Protein AF-A0A3C0N8J0-F1 (afdb_monomer_lite)

Secondary structure (DSSP, 8-state):
-------------------HHHHHHHHHHHHHHHHHHHHHHHHHHHHHHHHHHHHHHHHHHHHHHHHHHTTSSPPPP-BTT--GGG-PPPPSS--B--STTSEEEEEE-SSEEEEEE-SSSSS---TT-TT-EEEEEE-B------

Foldseek 3Di:
DDDDDDPPPPPPPPPPPQDPVNVVVVVVVVVVVCVVCVVVVVVVVVVVVVVVLVVLQVVQVVVVVVCCVVVVAPAQDAPEPDDPVPDDDFDPDDWAQAWAQAWTPPDDDNFWTKGWHDQPPPGDADPVDSSIYIDITGHHDDPPDD

pLDDT: mean 82.53, std 14.9, range [38.31, 97.12]

Structure (mmCIF, N/CA/C/O backbone):
data_AF-A0A3C0N8J0-F1
#
_entry.id   AF-A0A3C0N8J0-F1
#
loop_
_atom_site.group_PDB
_atom_site.id
_atom_site.type_symbol
_atom_site.label_atom_id
_atom_site.label_alt_id
_atom_site.label_comp_id
_atom_site.label_asym_id
_atom_site.label_entity_id
_atom_site.label_seq_id
_atom_site.pdbx_PDB_ins_code
_atom_site.Cartn_x
_atom_site.Cartn_y
_atom_site.Cartn_z
_atom_site.occupancy
_atom_site.B_iso_or_equiv
_atom_site.auth_seq_id
_atom_site.auth_comp_id
_atom_site.auth_asym_id
_atom_site.auth_atom_id
_atom_site.pdbx_PDB_model_num
ATOM 1 N N . MET A 1 1 ? -76.977 12.366 66.592 1.00 38.31 1 MET A N 1
ATOM 2 C CA . MET A 1 1 ? -77.524 11.348 65.671 1.00 38.31 1 MET A CA 1
ATOM 3 C C . MET A 1 1 ? -76.705 11.434 64.388 1.00 38.31 1 MET A C 1
ATOM 5 O O . MET A 1 1 ? -76.826 12.427 63.693 1.00 38.31 1 MET A O 1
ATOM 9 N N . SER A 1 2 ? -75.599 10.688 64.298 1.00 40.47 2 SER A N 1
ATOM 10 C CA . SER A 1 2 ? -75.507 9.320 63.725 1.00 40.47 2 SER A CA 1
ATOM 11 C C . SER A 1 2 ? -75.437 9.386 62.188 1.00 40.47 2 SER A C 1
ATOM 13 O O . SER A 1 2 ? -76.426 9.733 61.564 1.00 40.47 2 SER A O 1
ATOM 15 N N . GLN A 1 3 ? -74.227 9.352 61.607 1.00 48.22 3 GLN A N 1
ATOM 16 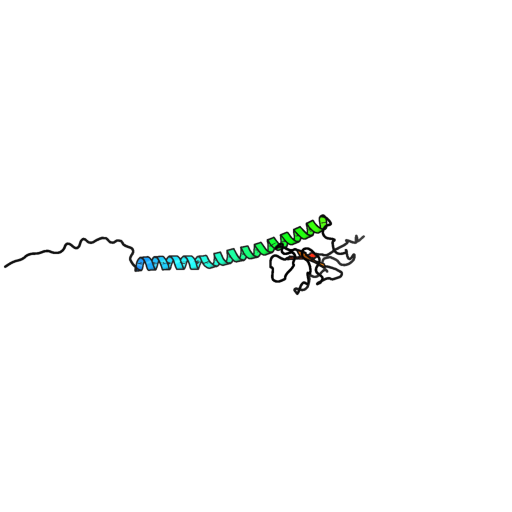C CA . GLN A 1 3 ? -73.521 8.178 61.037 1.00 48.22 3 GLN A CA 1
ATOM 17 C C . GLN A 1 3 ? -73.985 7.789 59.619 1.00 48.22 3 GLN A C 1
ATOM 19 O O . GLN A 1 3 ? -75.118 7.364 59.446 1.00 48.22 3 GLN A O 1
ATOM 24 N N . HIS A 1 4 ? -73.072 7.886 58.642 1.00 41.59 4 HIS A N 1
ATOM 25 C CA . HIS A 1 4 ? -72.616 6.798 57.751 1.00 41.59 4 HIS A CA 1
ATOM 26 C C . HIS A 1 4 ? -71.594 7.388 56.759 1.00 41.59 4 HIS A C 1
ATOM 28 O O . HIS A 1 4 ? -71.888 8.330 56.038 1.00 41.59 4 HIS A O 1
ATOM 34 N N . SER A 1 5 ? -70.307 7.051 56.875 1.00 53.72 5 SER A N 1
ATOM 35 C CA . SER A 1 5 ? -69.684 5.830 56.342 1.00 53.72 5 SER A CA 1
ATOM 36 C C . SER A 1 5 ? -69.829 5.735 54.827 1.00 53.72 5 SER A C 1
ATOM 38 O O . SER A 1 5 ? -70.889 5.354 54.349 1.00 53.72 5 SER A O 1
ATOM 40 N N . GLN A 1 6 ? -68.754 6.070 54.110 1.00 49.44 6 GLN A N 1
ATOM 41 C CA . GLN A 1 6 ? -68.136 5.194 53.112 1.00 49.44 6 GLN A CA 1
ATOM 42 C C . GLN A 1 6 ? -66.664 5.598 52.999 1.00 49.44 6 GLN A C 1
ATOM 44 O O . GLN A 1 6 ? -66.295 6.534 52.293 1.00 49.44 6 GLN A O 1
ATOM 49 N N . GLN A 1 7 ? -65.819 4.899 53.760 1.00 51.75 7 GLN A N 1
ATOM 50 C CA . GLN A 1 7 ? -64.408 4.771 53.426 1.00 51.75 7 GLN A CA 1
ATOM 51 C C . GLN A 1 7 ? -64.363 4.159 52.026 1.00 51.75 7 GLN A C 1
ATOM 53 O O . GLN A 1 7 ? -64.664 2.978 51.861 1.00 51.75 7 GLN A O 1
ATOM 58 N N . GLN A 1 8 ? -64.041 4.969 51.014 1.00 52.53 8 GLN A N 1
ATOM 59 C CA . GLN A 1 8 ? -63.619 4.433 49.730 1.00 52.53 8 GLN A CA 1
ATOM 60 C C . GLN A 1 8 ? -62.411 3.555 50.020 1.00 52.53 8 GLN A C 1
ATOM 62 O O . GLN A 1 8 ? -61.334 4.030 50.377 1.00 52.53 8 GLN A O 1
ATOM 67 N N . LEU A 1 9 ? -62.658 2.254 49.933 1.00 54.22 9 LEU A N 1
ATOM 68 C CA . LEU A 1 9 ? -61.665 1.214 49.854 1.00 54.22 9 LEU A CA 1
ATOM 69 C C . LEU A 1 9 ? -60.826 1.532 48.614 1.00 54.22 9 LEU A C 1
ATOM 71 O O . LEU A 1 9 ? -61.137 1.089 47.511 1.00 54.22 9 LEU A O 1
ATOM 75 N N . SER A 1 10 ? -59.806 2.373 48.784 1.00 53.38 10 SER A N 1
ATOM 76 C CA . SER A 1 10 ? -58.736 2.529 47.817 1.00 53.38 10 SER A CA 1
ATOM 77 C C . SER A 1 10 ? -58.085 1.164 47.731 1.00 53.38 10 SER A C 1
ATOM 79 O O . SER A 1 10 ? -57.243 0.806 48.554 1.00 53.38 10 SER A O 1
ATOM 81 N N . THR A 1 11 ? -58.544 0.365 46.773 1.00 50.62 11 THR A N 1
ATOM 82 C CA . THR A 1 11 ? -57.808 -0.772 46.251 1.00 50.62 11 THR A CA 1
ATOM 83 C C . THR A 1 11 ? -56.382 -0.287 46.065 1.00 50.62 11 THR A C 1
ATOM 85 O O . THR A 1 11 ? -56.131 0.547 45.194 1.00 50.62 11 THR A O 1
ATOM 88 N N . GLN A 1 12 ? -55.470 -0.739 46.932 1.00 54.38 12 GLN A N 1
ATOM 89 C CA . GLN A 1 12 ? -54.044 -0.647 46.677 1.00 54.38 12 GLN A CA 1
ATOM 90 C C . GLN A 1 12 ? -53.830 -1.436 45.396 1.00 54.38 12 GLN A C 1
ATOM 92 O O . GLN A 1 12 ? -53.659 -2.653 45.408 1.00 54.38 12 GLN A O 1
ATOM 97 N N . SER A 1 13 ? -53.913 -0.748 44.263 1.00 54.28 13 SER A N 1
ATOM 98 C CA . SER A 1 13 ? -53.301 -1.233 43.054 1.00 54.28 13 SER A CA 1
ATOM 99 C C . SER A 1 13 ? -51.829 -1.348 43.410 1.00 54.28 13 SER A C 1
ATOM 101 O O . SER A 1 13 ? -51.138 -0.336 43.536 1.00 54.28 13 SER A O 1
ATOM 103 N N . SER A 1 14 ? -51.353 -2.575 43.609 1.00 52.34 14 SER A N 1
ATOM 104 C CA . SER A 1 14 ? -49.946 -2.916 43.458 1.00 52.34 14 SER A CA 1
ATOM 105 C C . SER A 1 14 ? -49.561 -2.633 42.006 1.00 52.34 14 SER A C 1
ATOM 107 O O . SER A 1 14 ? -49.332 -3.536 41.210 1.00 52.34 14 SER A O 1
ATOM 109 N N . GLN A 1 15 ? -49.518 -1.353 41.635 1.00 55.34 15 GLN A N 1
ATOM 110 C CA . GLN A 1 15 ? -48.763 -0.874 40.498 1.00 55.34 15 GLN A CA 1
ATOM 111 C C . GLN A 1 15 ? -47.299 -1.011 40.910 1.00 55.34 15 GLN A C 1
ATOM 113 O O . GLN A 1 15 ? -46.628 -0.055 41.280 1.00 55.34 15 GLN A O 1
ATOM 118 N N . SER A 1 16 ? -46.810 -2.248 40.843 1.00 60.38 16 SER A N 1
ATOM 119 C CA . SER A 1 16 ? -45.400 -2.561 40.635 1.00 60.38 16 SER A CA 1
ATOM 120 C C . SER A 1 16 ? -45.064 -2.176 39.187 1.00 60.38 16 SER A C 1
ATOM 122 O O . SER A 1 16 ? -44.772 -3.003 38.333 1.00 60.38 16 SER A O 1
ATOM 124 N N . GLY A 1 17 ? -45.270 -0.898 38.871 1.00 62.19 17 GLY A N 1
ATOM 125 C CA . GLY A 1 17 ? -44.793 -0.259 37.661 1.00 62.19 17 GLY A CA 1
ATOM 126 C C . GLY A 1 17 ? -43.451 0.361 38.001 1.00 62.19 17 GLY A C 1
ATOM 127 O O . GLY A 1 17 ? -43.334 1.001 39.047 1.00 62.19 17 GLY A O 1
ATOM 128 N N . PHE A 1 18 ? -42.453 0.129 37.149 1.00 63.19 18 PHE A N 1
ATOM 129 C CA . PHE A 1 18 ? -41.106 0.679 37.291 1.00 63.19 18 PHE A CA 1
ATOM 130 C C . PHE A 1 18 ? -41.161 2.131 37.765 1.00 63.19 18 PHE A C 1
ATOM 132 O O . PHE A 1 18 ? -41.733 3.000 37.102 1.00 63.19 18 PHE A O 1
ATOM 139 N N . THR A 1 19 ? -40.569 2.399 38.926 1.00 80.12 19 THR A N 1
ATOM 140 C CA . THR A 1 19 ? -40.458 3.778 39.396 1.00 80.12 19 THR A CA 1
ATOM 141 C C . THR A 1 19 ? -39.481 4.535 38.494 1.00 80.12 19 THR A C 1
ATOM 143 O O . THR A 1 19 ? -38.548 3.959 37.924 1.00 80.12 19 THR A O 1
ATOM 146 N N . ILE A 1 20 ? -39.669 5.850 38.362 1.00 82.75 20 ILE A N 1
ATOM 147 C CA . ILE A 1 20 ? -38.766 6.710 37.578 1.00 82.75 20 ILE A CA 1
ATOM 148 C C . ILE A 1 20 ? -37.315 6.571 38.075 1.00 82.75 20 ILE A C 1
ATOM 150 O O . ILE A 1 20 ? -36.388 6.572 37.271 1.00 82.75 20 ILE A O 1
ATOM 154 N N . ILE A 1 21 ? -37.122 6.382 39.386 1.00 88.00 21 ILE A N 1
ATOM 155 C CA . ILE A 1 21 ? -35.807 6.204 40.021 1.00 88.00 21 ILE A CA 1
ATOM 156 C C . ILE A 1 21 ? -35.156 4.880 39.601 1.00 88.00 21 ILE A C 1
ATOM 158 O O . ILE A 1 21 ? -33.977 4.861 39.257 1.00 88.00 21 ILE A O 1
ATOM 162 N N . GLU A 1 22 ? -35.912 3.783 39.585 1.00 84.75 22 GLU A N 1
ATOM 163 C CA . GLU A 1 22 ? -35.416 2.470 39.156 1.00 84.75 22 GLU A CA 1
ATOM 164 C C . GLU A 1 22 ? -35.024 2.472 37.673 1.00 84.75 22 GLU A C 1
ATOM 166 O O . GLU A 1 22 ? -33.957 1.981 37.305 1.00 84.75 22 GLU A O 1
ATOM 171 N N . SER A 1 23 ? -35.831 3.126 36.835 1.00 88.44 23 SER A N 1
ATOM 172 C CA . SER A 1 23 ? -35.523 3.318 35.412 1.00 88.44 23 SER A CA 1
ATOM 173 C C . SER A 1 23 ? -34.278 4.196 35.204 1.00 88.44 23 SER A C 1
ATOM 175 O O . SER A 1 23 ? -33.456 3.914 34.333 1.00 88.44 23 SER A O 1
ATOM 177 N N . LEU A 1 24 ? -34.092 5.234 36.029 1.00 90.19 24 LEU A N 1
ATOM 178 C CA . LEU A 1 24 ? -32.906 6.101 36.018 1.00 90.19 24 LEU A CA 1
ATOM 179 C C . LEU A 1 24 ? -31.631 5.346 36.398 1.00 90.19 24 LEU A C 1
ATOM 181 O O . LEU A 1 24 ? -30.605 5.491 35.734 1.00 90.19 24 LEU A O 1
ATOM 185 N N . LEU A 1 25 ? -31.694 4.529 37.450 1.00 93.44 25 LEU A N 1
ATOM 186 C CA . LEU A 1 25 ? -30.564 3.707 37.875 1.00 93.44 25 LEU A CA 1
ATOM 187 C C . LEU A 1 25 ? -30.215 2.656 36.821 1.00 93.44 25 LEU A C 1
ATOM 189 O O . LEU A 1 25 ? -29.038 2.482 36.512 1.00 93.44 25 LEU A O 1
ATOM 193 N N . ALA A 1 26 ? -31.216 2.014 36.215 1.00 92.88 26 ALA A N 1
ATOM 194 C CA . ALA A 1 26 ? -30.993 1.074 35.122 1.00 92.88 26 ALA A CA 1
ATOM 195 C C . ALA A 1 26 ? -30.252 1.738 33.947 1.00 92.88 26 ALA A C 1
ATOM 197 O O . ALA A 1 26 ? -29.254 1.202 33.466 1.00 92.88 26 ALA A O 1
ATOM 198 N N . LEU A 1 27 ? -30.671 2.940 33.532 1.00 94.12 27 LEU A N 1
ATOM 199 C CA . LEU A 1 27 ? -29.992 3.699 32.477 1.00 94.12 27 LEU A CA 1
ATOM 200 C C . LEU A 1 27 ? -28.562 4.105 32.861 1.00 94.12 27 LEU A C 1
ATOM 202 O O . LEU A 1 27 ? -27.665 4.005 32.027 1.00 94.12 27 LEU A O 1
ATOM 206 N N . MET A 1 28 ? -28.327 4.513 34.112 1.00 95.44 28 MET A N 1
ATOM 207 C CA . MET A 1 28 ? -26.983 4.830 34.615 1.00 95.44 28 MET A CA 1
ATOM 208 C C . MET A 1 28 ? -26.046 3.621 34.553 1.00 95.44 28 MET A C 1
ATOM 210 O O . MET A 1 28 ? -24.910 3.743 34.094 1.00 95.44 28 MET A O 1
ATOM 214 N N . VAL A 1 29 ? -26.522 2.444 34.970 1.00 96.31 29 VAL A N 1
ATOM 215 C CA . VAL A 1 29 ? -25.740 1.201 34.911 1.00 96.31 29 VAL A CA 1
ATOM 216 C C . VAL A 1 29 ? -25.427 0.836 33.461 1.00 96.31 29 VAL A C 1
ATOM 218 O O . VAL A 1 29 ? -24.273 0.565 33.136 1.00 96.31 29 VAL A O 1
ATOM 221 N N . VAL A 1 30 ? -26.417 0.891 32.566 1.00 96.31 30 VAL A N 1
ATOM 222 C CA . VAL A 1 30 ? -26.209 0.618 31.134 1.00 96.31 30 VAL A CA 1
ATOM 223 C C . VAL A 1 30 ? -25.198 1.594 30.528 1.00 96.31 30 VAL A C 1
ATOM 225 O O . VAL A 1 30 ? -24.283 1.166 29.825 1.00 96.31 30 VAL A O 1
ATOM 228 N N . ALA A 1 31 ? -25.301 2.889 30.834 1.00 96.75 31 ALA A N 1
ATOM 229 C CA . ALA A 1 31 ? -24.355 3.891 30.355 1.00 96.75 31 ALA A CA 1
ATOM 230 C C . ALA A 1 31 ? -22.927 3.619 30.855 1.0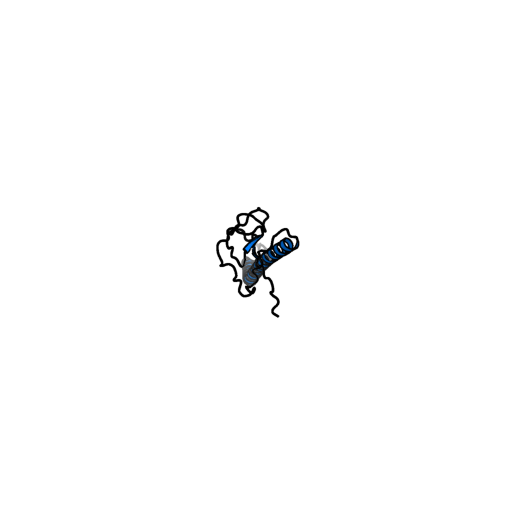0 96.75 31 ALA A C 1
ATOM 232 O O . ALA A 1 31 ? -21.988 3.648 30.060 1.00 96.75 31 ALA A O 1
ATOM 233 N N . ALA A 1 32 ? -22.753 3.287 32.138 1.00 95.94 32 ALA A N 1
ATOM 234 C CA . ALA A 1 32 ? -21.447 2.952 32.703 1.00 95.94 32 ALA A CA 1
ATOM 235 C C . ALA A 1 32 ? -20.826 1.710 32.039 1.00 95.94 32 ALA A C 1
ATOM 237 O O . ALA A 1 32 ? -19.637 1.710 31.717 1.00 95.94 32 ALA A O 1
ATOM 238 N N . LEU A 1 33 ? -21.632 0.677 31.769 1.00 97.06 33 LEU A N 1
ATOM 239 C CA . LEU A 1 33 ? -21.182 -0.530 31.070 1.00 97.06 33 LEU A CA 1
ATOM 240 C C . LEU A 1 33 ? -20.756 -0.236 29.625 1.00 97.06 33 LEU A C 1
ATOM 242 O O . LEU A 1 33 ? -19.720 -0.726 29.175 1.00 97.06 33 LEU A O 1
ATOM 246 N N . LEU A 1 34 ? -21.512 0.599 28.905 1.00 97.06 34 LEU A N 1
ATOM 247 C CA . LEU A 1 34 ? -21.157 1.008 27.543 1.00 97.06 34 LEU A CA 1
ATOM 248 C C . LEU A 1 34 ? -19.859 1.823 27.516 1.00 97.06 34 LEU A C 1
ATOM 250 O O . 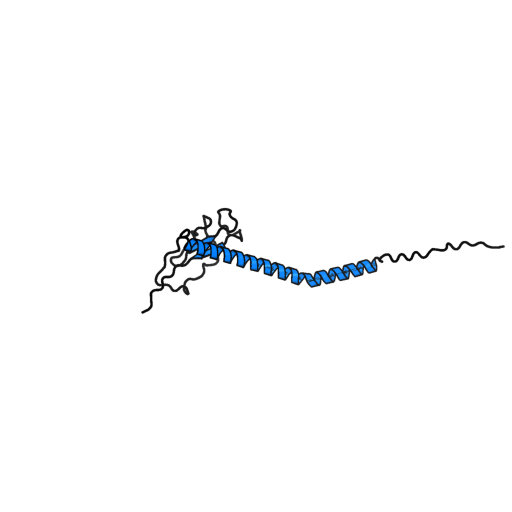LEU A 1 34 ? -18.998 1.572 26.671 1.00 97.06 34 LEU A O 1
ATOM 254 N N . VAL A 1 35 ? -19.682 2.749 28.464 1.00 97.12 35 VAL A N 1
ATOM 255 C CA . VAL A 1 35 ? -18.438 3.522 28.601 1.00 97.12 35 VAL A CA 1
ATOM 256 C C . VAL A 1 35 ? -17.259 2.595 28.897 1.00 97.12 35 VAL A C 1
ATOM 258 O O . VAL A 1 35 ? -16.211 2.752 28.273 1.00 97.12 35 VAL A O 1
ATOM 261 N N . ALA A 1 36 ? -17.433 1.591 29.761 1.00 96.62 36 ALA A N 1
ATOM 262 C CA . ALA A 1 36 ? -16.378 0.640 30.108 1.00 96.62 36 ALA A CA 1
ATOM 263 C C . ALA A 1 36 ? -15.906 -0.217 28.915 1.00 96.62 36 ALA A C 1
ATOM 265 O O . ALA A 1 36 ? -14.716 -0.499 28.798 1.00 96.62 36 ALA A O 1
ATOM 266 N N . ILE A 1 37 ? -16.809 -0.609 28.007 1.00 96.25 37 ILE A N 1
ATOM 267 C CA . ILE A 1 37 ? -16.478 -1.452 26.839 1.00 96.25 37 ILE A CA 1
ATOM 268 C C . ILE A 1 37 ? -15.989 -0.613 25.642 1.00 96.25 37 ILE A C 1
ATOM 270 O O . ILE A 1 37 ? -15.265 -1.117 24.777 1.00 96.25 37 ILE A O 1
ATOM 274 N N . SER A 1 38 ? -16.326 0.681 25.598 1.00 96.44 38 SER A N 1
ATOM 275 C CA . SER A 1 38 ? -15.997 1.575 24.480 1.00 96.44 38 SER A CA 1
ATOM 276 C C . SER A 1 38 ? -14.516 1.581 24.046 1.00 96.44 38 SER A C 1
ATOM 278 O O . SER A 1 38 ? -14.279 1.500 22.835 1.00 96.44 38 SER A O 1
ATOM 280 N N . PRO A 1 39 ? -13.500 1.572 24.939 1.00 94.06 39 PRO A N 1
ATOM 281 C CA . PRO A 1 39 ? -12.100 1.635 24.514 1.00 94.06 39 PRO A CA 1
ATOM 282 C C . PRO A 1 39 ? -11.670 0.386 23.738 1.00 94.06 39 PRO A C 1
ATOM 284 O O . PRO A 1 39 ? -10.889 0.474 22.791 1.00 94.06 39 PRO A O 1
ATOM 287 N N . VAL A 1 40 ? -12.216 -0.780 24.096 1.00 96.12 40 VAL A N 1
ATOM 288 C CA . VAL A 1 40 ? -11.899 -2.057 23.441 1.00 96.12 40 VAL A CA 1
ATOM 289 C C . VAL A 1 40 ? -12.460 -2.086 22.020 1.00 96.12 40 VAL A C 1
ATOM 291 O O . VAL A 1 40 ? -11.792 -2.563 21.104 1.00 96.12 40 VAL A O 1
ATOM 294 N N . LEU A 1 41 ? -13.652 -1.522 21.805 1.00 96.19 41 LEU A N 1
ATOM 295 C CA . LEU A 1 41 ? -14.252 -1.413 20.471 1.00 96.19 41 LEU A CA 1
ATOM 296 C C . LEU A 1 41 ? -13.435 -0.490 19.558 1.00 96.19 41 LEU A C 1
ATOM 298 O O . LEU A 1 41 ? -13.180 -0.822 18.396 1.00 96.19 41 LEU A O 1
ATOM 302 N N . VAL A 1 42 ? -12.967 0.643 20.088 1.00 96.50 42 VAL A N 1
ATOM 303 C CA . VAL A 1 42 ? -12.096 1.563 19.341 1.00 96.50 42 VAL A CA 1
ATOM 304 C C . VAL A 1 42 ? -10.775 0.877 18.988 1.00 96.50 42 VAL A C 1
ATOM 306 O O . VAL A 1 42 ? -10.353 0.910 17.832 1.00 96.50 42 VAL A O 1
ATOM 309 N N . LEU A 1 43 ? -10.158 0.168 19.934 1.00 96.50 43 LEU A N 1
ATOM 310 C CA . LEU A 1 43 ? -8.920 -0.566 19.674 1.00 96.50 43 LEU A CA 1
ATOM 311 C C . LEU A 1 43 ? -9.108 -1.684 18.631 1.00 96.50 43 LEU A C 1
ATOM 313 O O . LEU A 1 43 ? -8.287 -1.842 17.727 1.00 96.50 43 LEU A O 1
ATOM 317 N N . ALA A 1 44 ? -10.214 -2.427 18.700 1.00 96.19 44 ALA A N 1
ATOM 318 C CA . ALA A 1 44 ? -10.523 -3.492 17.748 1.00 96.19 44 ALA A CA 1
ATOM 319 C C . ALA A 1 44 ? -10.702 -2.962 16.316 1.00 96.19 44 ALA A C 1
ATOM 321 O O . ALA A 1 44 ? -10.187 -3.544 15.356 1.00 96.19 44 ALA A O 1
ATOM 322 N N . THR A 1 45 ? -11.402 -1.837 16.158 1.00 95.50 45 THR A N 1
ATOM 323 C CA . THR A 1 45 ? -11.593 -1.207 14.842 1.00 95.50 45 THR A CA 1
ATOM 324 C C . THR A 1 45 ? -10.288 -0.635 14.290 1.00 95.50 45 THR A C 1
ATOM 326 O O . THR A 1 45 ? -9.996 -0.840 13.110 1.00 95.50 45 THR A O 1
ATOM 329 N N . ALA A 1 46 ? -9.453 -0.021 15.134 1.00 94.75 46 ALA A N 1
ATOM 330 C CA . ALA A 1 46 ? -8.126 0.451 14.746 1.00 94.75 46 ALA A CA 1
ATOM 331 C C . ALA A 1 46 ? -7.247 -0.692 14.209 1.00 94.75 46 ALA A C 1
ATOM 333 O O . ALA A 1 46 ? -6.681 -0.576 13.118 1.00 94.75 46 ALA A O 1
ATOM 334 N N . ASN A 1 47 ? -7.201 -1.828 14.912 1.00 95.75 47 ASN A N 1
ATOM 335 C CA . ASN A 1 47 ? -6.442 -3.003 14.477 1.00 95.75 47 ASN A CA 1
ATOM 336 C C . ASN A 1 47 ? -6.950 -3.554 13.139 1.00 95.75 47 ASN A C 1
ATOM 338 O O . ASN A 1 47 ? -6.154 -3.924 12.277 1.00 95.75 47 ASN A O 1
ATOM 342 N N . ARG A 1 48 ? -8.270 -3.554 12.918 1.00 94.62 48 ARG A N 1
ATOM 343 C CA . ARG A 1 48 ? -8.857 -3.992 11.644 1.00 94.62 48 ARG A CA 1
ATOM 344 C C . ARG A 1 48 ? -8.461 -3.082 10.478 1.00 94.62 48 ARG A C 1
ATOM 346 O O . ARG A 1 48 ? -8.180 -3.583 9.390 1.00 94.62 48 ARG A O 1
ATOM 353 N N . VAL A 1 49 ? -8.411 -1.765 10.688 1.00 94.38 49 VAL A N 1
ATOM 354 C CA . VAL A 1 49 ? -7.965 -0.807 9.659 1.00 94.38 49 VAL A CA 1
ATOM 355 C C . VAL A 1 49 ? -6.483 -1.001 9.343 1.00 94.38 49 VAL A C 1
ATOM 357 O O . VAL A 1 49 ? -6.106 -1.015 8.171 1.00 94.38 49 VAL A O 1
ATOM 360 N N . GLN A 1 50 ? -5.646 -1.202 10.363 1.00 93.00 50 GLN A N 1
ATOM 361 C CA . GLN A 1 50 ? -4.222 -1.479 10.165 1.00 93.00 50 GLN A CA 1
ATOM 362 C C . GLN A 1 50 ? -4.004 -2.789 9.397 1.00 93.00 50 GLN A C 1
ATOM 364 O O . GLN A 1 50 ? -3.285 -2.796 8.398 1.00 93.00 50 GLN A O 1
ATOM 369 N N . ALA A 1 51 ? -4.698 -3.866 9.779 1.00 95.25 51 ALA A N 1
ATOM 370 C CA . ALA A 1 51 ? -4.647 -5.142 9.069 1.00 95.25 51 ALA A CA 1
ATOM 371 C C . ALA A 1 51 ? -5.061 -4.993 7.598 1.00 95.25 51 ALA A C 1
ATOM 373 O O . ALA A 1 51 ? -4.412 -5.549 6.712 1.00 95.25 51 ALA A O 1
ATOM 374 N N . LYS A 1 52 ? -6.087 -4.177 7.316 1.00 93.94 52 LYS A N 1
ATOM 375 C CA . LYS A 1 52 ? -6.532 -3.945 5.939 1.00 93.94 52 LYS A CA 1
ATOM 376 C C . LYS A 1 52 ? -5.468 -3.259 5.082 1.00 93.94 52 LYS A C 1
ATOM 378 O O . LYS A 1 52 ? -5.317 -3.606 3.915 1.00 93.94 52 LYS A O 1
ATOM 383 N N . ARG A 1 53 ? -4.714 -2.309 5.641 1.00 90.88 53 ARG A N 1
ATOM 384 C CA . ARG A 1 53 ? -3.612 -1.644 4.921 1.00 90.88 53 ARG A CA 1
ATOM 385 C C . ARG A 1 53 ? -2.499 -2.627 4.567 1.00 90.88 53 ARG A C 1
ATOM 387 O O . ARG A 1 53 ? -2.015 -2.613 3.440 1.00 90.88 53 ARG A O 1
ATOM 394 N N . VAL A 1 54 ? -2.146 -3.511 5.500 1.00 94.25 54 VAL A N 1
ATOM 395 C CA . VAL A 1 54 ? -1.147 -4.567 5.269 1.00 94.25 54 VAL A CA 1
ATOM 396 C C . VAL A 1 54 ? -1.621 -5.554 4.200 1.00 94.25 54 VAL A C 1
ATOM 398 O O . VAL A 1 54 ? -0.845 -5.934 3.325 1.00 94.25 54 VAL A O 1
ATOM 401 N N . GLU A 1 55 ? -2.898 -5.936 4.224 1.00 95.38 55 GLU A N 1
ATOM 402 C CA . GLU A 1 55 ? -3.505 -6.812 3.216 1.00 95.38 55 GLU A CA 1
ATOM 403 C C . GLU A 1 55 ? -3.426 -6.194 1.812 1.00 95.38 55 GLU A C 1
ATOM 405 O O . GLU A 1 55 ? -2.990 -6.853 0.870 1.00 95.38 55 GLU A O 1
ATOM 410 N N . LEU A 1 56 ? -3.788 -4.914 1.676 1.00 94.75 56 LEU A N 1
ATOM 411 C CA . LEU A 1 56 ? -3.720 -4.193 0.403 1.00 94.75 56 LEU A CA 1
ATOM 412 C C . LEU A 1 56 ? -2.280 -4.093 -0.119 1.00 94.75 56 LEU A C 1
ATOM 414 O O . LEU A 1 56 ? -2.033 -4.413 -1.281 1.00 94.75 56 LEU A O 1
ATOM 418 N N . ALA A 1 57 ? -1.321 -3.734 0.740 1.00 92.81 57 ALA A N 1
ATOM 419 C CA . ALA A 1 57 ? 0.094 -3.685 0.369 1.00 92.81 57 ALA A CA 1
ATOM 420 C C . ALA A 1 57 ? 0.625 -5.065 -0.064 1.00 92.81 57 ALA A C 1
ATOM 422 O O . ALA A 1 57 ? 1.346 -5.183 -1.054 1.00 92.81 57 ALA A O 1
ATOM 423 N N . THR A 1 58 ? 0.220 -6.127 0.638 1.00 95.31 58 THR A N 1
ATOM 424 C CA . THR A 1 58 ? 0.602 -7.507 0.304 1.00 95.31 58 THR A CA 1
ATOM 425 C C . THR A 1 58 ? 0.023 -7.935 -1.041 1.00 95.31 58 THR A C 1
ATOM 427 O O . THR A 1 58 ? 0.722 -8.547 -1.848 1.00 95.31 58 THR A O 1
ATOM 430 N N . ASN A 1 59 ? -1.242 -7.608 -1.307 1.00 94.62 59 ASN A N 1
ATOM 431 C CA . ASN A 1 59 ? -1.884 -7.911 -2.582 1.00 94.62 59 ASN A CA 1
ATOM 432 C C . ASN A 1 59 ? -1.216 -7.159 -3.740 1.00 94.62 59 ASN A C 1
ATOM 434 O O . ASN A 1 59 ? -0.972 -7.762 -4.781 1.00 94.62 59 ASN A O 1
ATOM 438 N N . ALA A 1 60 ? -0.839 -5.893 -3.547 1.00 93.62 60 ALA A N 1
ATOM 439 C CA . ALA A 1 60 ? -0.099 -5.126 -4.547 1.00 93.62 60 ALA A CA 1
ATOM 440 C C . ALA A 1 60 ? 1.288 -5.723 -4.840 1.00 93.62 60 ALA A C 1
ATOM 442 O O . ALA A 1 60 ? 1.671 -5.874 -5.999 1.00 93.62 60 ALA A O 1
ATOM 443 N N . ALA A 1 61 ? 2.020 -6.140 -3.802 1.00 94.00 61 ALA A N 1
ATOM 444 C CA . ALA A 1 61 ? 3.305 -6.813 -3.971 1.00 94.00 61 ALA A CA 1
ATOM 445 C C . ALA A 1 61 ? 3.167 -8.145 -4.730 1.00 94.00 61 ALA A C 1
ATOM 447 O O . ALA A 1 61 ? 3.976 -8.438 -5.610 1.00 94.00 61 ALA A O 1
ATOM 448 N N . LYS A 1 62 ? 2.127 -8.939 -4.436 1.00 94.69 62 LYS A N 1
ATOM 449 C CA . LYS A 1 62 ? 1.826 -10.174 -5.180 1.00 94.69 62 LYS A CA 1
ATOM 450 C C . LYS A 1 62 ? 1.505 -9.888 -6.643 1.00 94.69 62 LYS A C 1
ATOM 452 O O . LYS A 1 62 ? 2.102 -10.515 -7.508 1.00 94.69 62 LYS A O 1
ATOM 457 N N . ALA A 1 63 ? 0.646 -8.905 -6.913 1.00 92.94 63 ALA A N 1
ATOM 458 C CA . ALA A 1 63 ? 0.304 -8.500 -8.274 1.00 92.94 63 ALA A CA 1
ATOM 459 C C . ALA A 1 63 ? 1.546 -8.076 -9.075 1.00 92.94 63 ALA A C 1
ATOM 461 O O . ALA A 1 63 ? 1.698 -8.472 -10.228 1.00 92.94 63 ALA A O 1
ATOM 462 N N . TYR A 1 64 ? 2.476 -7.344 -8.452 1.00 92.50 64 TYR A N 1
ATOM 463 C CA . TYR A 1 64 ? 3.762 -7.027 -9.071 1.00 92.50 64 TYR A CA 1
ATOM 464 C C . TYR A 1 64 ? 4.586 -8.284 -9.376 1.00 92.50 64 TYR A C 1
ATOM 466 O O . TYR A 1 64 ? 5.054 -8.449 -10.501 1.00 92.50 64 TYR A O 1
ATOM 474 N N . ILE A 1 65 ? 4.753 -9.185 -8.402 1.00 92.62 65 ILE A N 1
ATOM 475 C CA . ILE A 1 65 ? 5.529 -10.423 -8.579 1.00 92.62 65 ILE A CA 1
ATOM 476 C C . ILE A 1 65 ? 4.936 -11.281 -9.700 1.00 92.62 65 ILE A C 1
ATOM 478 O O . ILE A 1 65 ? 5.680 -11.777 -10.546 1.00 92.62 65 ILE A O 1
ATOM 482 N N . ASP A 1 66 ? 3.616 -11.439 -9.733 1.00 94.50 66 ASP A N 1
ATOM 483 C CA . ASP A 1 66 ? 2.918 -12.209 -10.761 1.00 94.50 66 ASP A CA 1
ATOM 484 C C . ASP A 1 66 ? 3.004 -11.516 -12.129 1.00 94.50 66 ASP A C 1
ATOM 486 O O . ASP A 1 66 ? 3.221 -12.172 -13.151 1.00 94.50 66 ASP A O 1
ATOM 490 N N . GLY A 1 67 ? 2.937 -10.184 -12.162 1.00 92.06 67 GLY A N 1
ATOM 491 C CA . GLY A 1 67 ? 3.176 -9.379 -13.358 1.00 92.06 67 GLY A CA 1
ATOM 492 C C . GLY A 1 67 ? 4.587 -9.557 -13.923 1.00 92.06 67 GLY A C 1
ATOM 4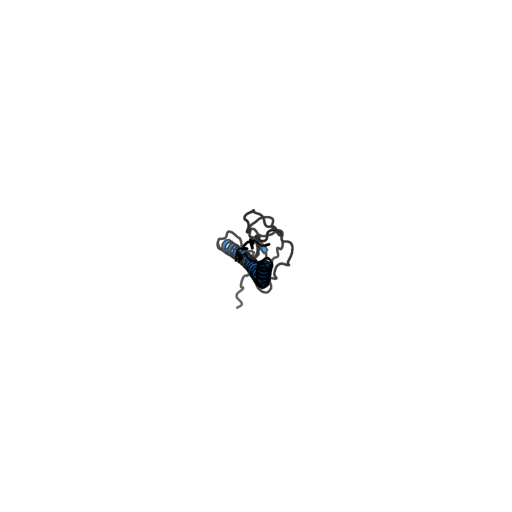93 O O . GLY A 1 67 ? 4.745 -9.733 -15.129 1.00 92.06 67 GLY A O 1
ATOM 494 N N . VAL A 1 68 ? 5.611 -9.593 -13.067 1.00 91.56 68 VAL A N 1
ATOM 495 C CA . VAL A 1 68 ? 6.999 -9.851 -13.486 1.00 91.56 68 VAL A CA 1
ATOM 496 C C . VAL A 1 68 ? 7.180 -11.297 -13.944 1.00 91.56 68 VAL A C 1
ATOM 498 O O . VAL A 1 68 ? 7.786 -11.543 -14.983 1.00 91.56 68 VAL A O 1
ATOM 501 N N . ARG A 1 69 ? 6.626 -12.271 -13.210 1.00 91.75 69 ARG A N 1
ATOM 502 C CA . ARG A 1 69 ? 6.717 -13.702 -13.558 1.00 91.75 69 ARG A CA 1
ATOM 503 C C . ARG A 1 69 ? 6.004 -14.045 -14.861 1.00 91.75 69 ARG A C 1
ATOM 505 O O . ARG A 1 69 ? 6.484 -14.897 -15.600 1.00 91.75 69 ARG A O 1
ATOM 512 N N . SER A 1 70 ? 4.874 -13.399 -15.134 1.00 95.00 70 SER A N 1
ATOM 513 C CA . SER A 1 70 ? 4.127 -13.568 -16.386 1.00 95.00 70 SER A CA 1
ATOM 514 C C . SER A 1 70 ? 4.766 -12.847 -17.576 1.00 95.00 70 SER A C 1
ATOM 516 O O . SER A 1 70 ? 4.354 -13.079 -18.708 1.00 95.00 70 SER A O 1
ATOM 518 N N . GLY A 1 71 ? 5.750 -11.972 -17.345 1.00 89.38 71 GLY A N 1
ATOM 519 C CA . GLY A 1 71 ? 6.337 -11.120 -18.381 1.00 89.38 71 GLY A CA 1
ATOM 520 C C . GLY A 1 71 ? 5.471 -9.917 -18.771 1.00 89.38 71 GLY A C 1
ATOM 521 O O . GLY A 1 71 ? 5.849 -9.171 -19.669 1.00 89.38 71 GLY A O 1
ATOM 522 N N . THR A 1 72 ? 4.338 -9.697 -18.094 1.00 91.00 72 THR A N 1
ATOM 523 C CA . THR A 1 72 ? 3.476 -8.519 -18.302 1.00 91.00 72 THR A CA 1
ATOM 524 C C . THR A 1 72 ? 4.171 -7.234 -17.842 1.00 91.00 72 THR A C 1
ATOM 526 O O . THR A 1 72 ? 4.023 -6.183 -18.460 1.00 91.00 72 THR A O 1
ATOM 529 N N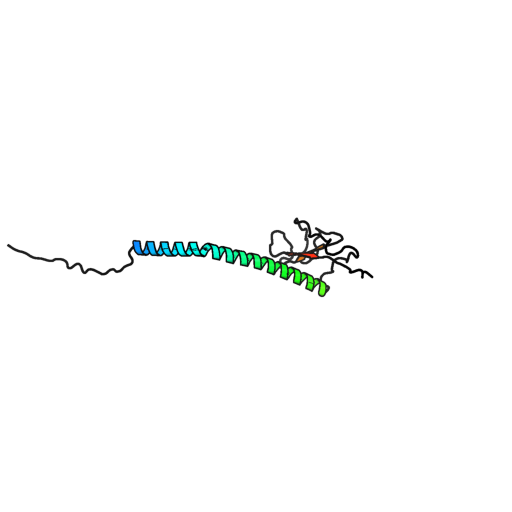 . ILE A 1 73 ? 4.947 -7.321 -16.758 1.00 90.06 73 ILE A N 1
ATOM 530 C CA . ILE A 1 73 ? 5.746 -6.225 -16.208 1.00 90.06 73 ILE A CA 1
ATOM 531 C C . ILE A 1 73 ? 7.216 -6.532 -16.472 1.00 90.06 73 ILE A C 1
ATOM 533 O O . ILE A 1 73 ? 7.745 -7.541 -16.005 1.00 90.06 73 ILE A O 1
ATOM 537 N N . VAL A 1 74 ? 7.893 -5.645 -17.200 1.00 88.25 74 VAL A N 1
ATOM 538 C CA . VAL A 1 74 ? 9.332 -5.773 -17.446 1.00 88.25 74 VAL A CA 1
ATOM 539 C C . VAL A 1 74 ? 10.081 -5.338 -16.185 1.00 88.25 74 VAL A C 1
ATOM 541 O O . VAL A 1 74 ? 9.961 -4.174 -15.807 1.00 88.25 74 VAL A O 1
ATOM 544 N N . PRO A 1 75 ? 10.855 -6.218 -15.525 1.00 84.75 75 PRO A N 1
ATOM 545 C CA . PRO A 1 75 ? 11.593 -5.837 -14.328 1.00 84.75 75 PRO A CA 1
ATOM 546 C C . PRO A 1 75 ? 12.630 -4.745 -14.645 1.00 84.75 75 PRO A C 1
ATOM 548 O O . PRO A 1 75 ? 13.161 -4.697 -15.761 1.00 84.75 75 PRO A O 1
ATOM 551 N N . PRO A 1 76 ? 12.962 -3.871 -13.678 1.00 81.88 76 PRO A N 1
ATOM 552 C CA . PRO A 1 76 ? 14.007 -2.876 -13.869 1.00 81.88 76 PRO A CA 1
ATOM 553 C C . PRO A 1 76 ? 15.359 -3.555 -14.149 1.00 81.88 76 PRO A C 1
ATOM 555 O O . PRO A 1 76 ? 15.591 -4.679 -13.691 1.00 81.88 76 PRO A O 1
ATOM 558 N N . PRO A 1 77 ? 16.264 -2.885 -14.887 1.00 75.50 77 PRO A N 1
ATOM 559 C CA . PRO A 1 77 ? 17.561 -3.451 -15.232 1.00 75.50 77 PRO A CA 1
ATOM 560 C C . PRO A 1 77 ? 18.335 -3.860 -13.976 1.00 75.50 77 PRO A C 1
ATOM 562 O O . PRO A 1 77 ? 18.338 -3.155 -12.965 1.00 75.50 77 PRO A O 1
ATOM 565 N N . LEU A 1 78 ? 19.002 -5.012 -14.052 1.00 72.19 78 LEU A N 1
ATOM 566 C CA . LEU A 1 78 ? 19.878 -5.489 -12.990 1.00 72.19 78 LEU A CA 1
ATOM 567 C C . LEU A 1 78 ? 21.157 -4.642 -13.017 1.00 72.19 78 LEU A C 1
ATOM 569 O O . LEU A 1 78 ? 21.962 -4.777 -13.938 1.00 72.19 78 LEU A O 1
ATOM 573 N N . ASN A 1 79 ? 21.374 -3.783 -12.021 1.00 66.81 79 ASN A N 1
ATOM 574 C CA . ASN A 1 79 ? 22.678 -3.138 -11.869 1.00 66.81 79 ASN A CA 1
ATOM 575 C C . ASN A 1 79 ? 23.615 -4.100 -11.143 1.00 66.81 79 ASN A C 1
ATOM 577 O O . ASN A 1 79 ? 23.399 -4.461 -9.988 1.00 66.81 79 ASN A O 1
ATOM 581 N N . VAL A 1 80 ? 24.652 -4.538 -11.850 1.00 62.62 80 VAL A N 1
ATOM 582 C CA . VAL A 1 80 ? 25.431 -5.750 -11.548 1.00 62.62 80 VAL A CA 1
ATOM 583 C C . VAL A 1 80 ? 26.419 -5.588 -10.373 1.00 62.62 80 VAL A C 1
ATOM 585 O O . VAL A 1 80 ? 27.192 -6.494 -10.088 1.00 62.62 80 VAL A O 1
ATOM 588 N N . THR A 1 81 ? 26.415 -4.465 -9.648 1.00 69.25 81 THR A N 1
ATOM 589 C CA . THR A 1 81 ? 27.461 -4.175 -8.644 1.00 69.25 81 THR A CA 1
ATOM 590 C C . THR A 1 81 ? 26.965 -3.685 -7.287 1.00 69.25 81 THR A C 1
ATOM 592 O O . THR A 1 81 ? 27.725 -3.746 -6.322 1.00 69.25 81 THR A O 1
ATOM 595 N N . THR A 1 82 ? 25.717 -3.227 -7.157 1.00 74.38 82 THR A N 1
ATOM 596 C CA . THR A 1 82 ? 25.202 -2.726 -5.873 1.00 74.38 82 THR A CA 1
ATOM 597 C C . THR A 1 82 ? 24.439 -3.812 -5.122 1.00 74.38 82 THR A C 1
ATOM 599 O O . THR A 1 82 ? 23.449 -4.318 -5.654 1.00 74.38 82 THR A O 1
ATOM 602 N N . PRO A 1 83 ? 24.844 -4.170 -3.891 1.00 77.38 83 PRO A N 1
ATOM 603 C CA . PRO A 1 83 ? 24.085 -5.112 -3.083 1.00 77.38 83 PRO A CA 1
ATOM 604 C C . PRO A 1 83 ? 22.718 -4.519 -2.725 1.00 77.38 83 PRO A C 1
ATOM 606 O O . PRO A 1 83 ? 22.580 -3.309 -2.548 1.00 77.38 83 PRO A O 1
ATOM 609 N N . LEU A 1 84 ? 21.713 -5.385 -2.575 1.00 79.19 84 LEU A N 1
ATOM 610 C CA . LEU A 1 84 ? 20.338 -4.984 -2.252 1.00 79.19 84 LEU A CA 1
ATOM 611 C C . LEU A 1 84 ? 20.245 -4.176 -0.944 1.00 79.19 84 LEU A C 1
ATOM 613 O O . LEU A 1 84 ? 19.377 -3.324 -0.812 1.00 79.19 84 LEU A O 1
ATOM 617 N N . THR A 1 85 ? 21.176 -4.398 -0.011 1.00 82.69 85 THR A N 1
ATOM 618 C CA . THR A 1 85 ? 21.301 -3.651 1.253 1.00 82.69 85 THR A CA 1
ATOM 619 C C . THR A 1 85 ? 21.636 -2.172 1.069 1.00 82.69 85 THR A C 1
ATOM 621 O O . THR A 1 85 ? 21.409 -1.398 1.988 1.00 82.69 85 THR A O 1
ATOM 624 N N . ASN A 1 86 ? 22.179 -1.788 -0.091 1.00 81.31 86 ASN A N 1
ATOM 625 C CA . ASN A 1 86 ? 22.549 -0.408 -0.415 1.00 81.31 86 ASN A CA 1
ATOM 626 C C . ASN A 1 86 ? 21.491 0.285 -1.290 1.00 81.31 86 ASN A C 1
ATOM 628 O O . ASN A 1 86 ? 21.738 1.373 -1.806 1.00 81.31 86 ASN A O 1
ATOM 632 N N . ILE A 1 87 ? 20.344 -0.360 -1.521 1.00 82.88 87 ILE A N 1
ATOM 633 C CA . ILE A 1 87 ? 19.218 0.253 -2.221 1.00 82.88 87 ILE A CA 1
ATOM 634 C C . ILE A 1 87 ? 18.291 0.837 -1.162 1.00 82.88 87 ILE A C 1
ATOM 636 O O . ILE A 1 87 ? 17.495 0.119 -0.557 1.00 82.88 87 ILE A O 1
ATOM 640 N N . ASP A 1 88 ? 18.401 2.144 -0.951 1.00 84.00 88 ASP A N 1
ATOM 641 C CA . ASP A 1 88 ? 17.537 2.853 -0.017 1.00 84.00 88 ASP A CA 1
ATOM 642 C C . ASP A 1 88 ? 16.069 2.794 -0.458 1.00 84.00 88 ASP A C 1
ATOM 644 O O . ASP A 1 88 ? 15.737 2.731 -1.651 1.00 84.00 88 ASP A O 1
ATOM 648 N N . ALA A 1 89 ? 15.171 2.845 0.526 1.00 83.00 89 ALA A N 1
ATOM 649 C CA . ALA A 1 89 ? 13.767 3.095 0.253 1.00 83.00 89 ALA A CA 1
ATOM 650 C C . ALA A 1 89 ? 13.616 4.471 -0.429 1.00 83.00 89 ALA A C 1
ATOM 652 O O . ALA A 1 89 ? 14.345 5.409 -0.087 1.00 83.00 89 ALA A O 1
ATOM 653 N N . PRO A 1 90 ? 12.670 4.631 -1.372 1.00 81.19 90 PRO A N 1
ATOM 654 C CA . PRO A 1 90 ? 12.348 5.926 -1.934 1.00 81.19 90 PRO A CA 1
ATOM 655 C C . PRO A 1 90 ? 12.059 6.913 -0.809 1.00 81.19 90 PRO A C 1
ATOM 657 O O . PRO A 1 90 ? 11.350 6.581 0.146 1.00 81.19 90 PRO A O 1
ATOM 660 N N . SER A 1 91 ? 12.604 8.125 -0.916 1.00 76.81 91 SER A N 1
ATOM 661 C CA . SER A 1 91 ? 12.290 9.180 0.038 1.00 76.81 91 SER A CA 1
ATOM 662 C C . SER A 1 91 ? 10.775 9.372 0.089 1.00 76.81 91 SER A C 1
ATOM 664 O O . SER A 1 91 ? 10.107 9.449 -0.944 1.00 76.81 91 SER A O 1
ATOM 666 N N . ALA A 1 92 ? 10.221 9.406 1.302 1.00 66.12 92 ALA A N 1
ATOM 667 C CA . ALA A 1 92 ? 8.795 9.621 1.495 1.00 66.12 92 ALA A CA 1
ATOM 668 C C . ALA A 1 92 ? 8.408 10.966 0.862 1.00 66.12 92 ALA A C 1
ATOM 670 O O . ALA A 1 92 ? 8.871 12.022 1.293 1.00 66.12 92 ALA A O 1
ATOM 671 N N . GLY A 1 93 ? 7.606 10.935 -0.200 1.00 69.50 93 GLY A N 1
ATOM 672 C CA . GLY A 1 93 ? 7.324 12.135 -0.974 1.00 69.50 93 GLY A CA 1
ATOM 673 C C . GLY A 1 93 ? 6.686 11.839 -2.322 1.00 69.50 93 GLY A C 1
ATOM 674 O O . GLY A 1 93 ? 6.650 10.698 -2.770 1.00 69.50 93 GLY A O 1
ATOM 675 N N . ARG A 1 94 ? 6.135 12.900 -2.923 1.00 73.31 94 ARG A N 1
ATOM 676 C CA . ARG A 1 94 ? 5.326 12.901 -4.153 1.00 73.31 94 ARG A CA 1
ATOM 677 C C . ARG A 1 94 ? 5.771 11.842 -5.167 1.00 73.31 94 ARG A C 1
ATOM 679 O O . ARG A 1 94 ? 6.869 11.930 -5.700 1.00 73.31 94 ARG A O 1
ATOM 686 N N . PHE A 1 95 ? 4.873 10.919 -5.493 1.00 82.38 95 PHE A N 1
ATOM 687 C CA . PHE A 1 95 ? 5.018 9.991 -6.612 1.00 82.38 95 PHE A CA 1
ATOM 688 C C . PHE A 1 95 ? 4.357 10.591 -7.855 1.00 82.38 95 PHE A C 1
ATOM 690 O O . PHE A 1 95 ? 3.277 11.173 -7.758 1.00 82.38 95 PHE A O 1
ATOM 697 N N . SER A 1 96 ? 4.996 10.464 -9.018 1.00 88.50 96 SER A N 1
ATOM 698 C CA . SER A 1 96 ? 4.439 10.934 -10.295 1.00 88.50 96 SER A CA 1
ATOM 699 C C . SER A 1 96 ? 4.144 9.742 -11.197 1.00 88.50 96 SER A C 1
ATOM 701 O O . SER A 1 96 ? 4.989 9.322 -11.995 1.00 88.50 96 SER A O 1
ATOM 703 N N . CYS A 1 97 ? 2.955 9.166 -11.029 1.00 88.19 97 CYS A N 1
ATOM 704 C CA . CYS A 1 97 ? 2.497 7.966 -11.725 1.00 88.19 97 CYS A CA 1
ATOM 705 C C . CYS A 1 97 ? 1.392 8.355 -12.726 1.00 88.19 97 CYS A C 1
ATOM 707 O O . CYS A 1 97 ? 0.240 8.507 -12.327 1.00 88.19 97 CYS A O 1
ATOM 709 N N . PRO A 1 98 ? 1.721 8.575 -14.014 1.00 81.31 98 PRO A N 1
ATOM 710 C CA . PRO A 1 98 ? 0.748 9.060 -14.997 1.00 81.31 98 PRO A CA 1
ATOM 711 C C . PRO A 1 98 ? -0.290 8.000 -15.396 1.00 81.31 98 PRO A C 1
ATOM 713 O O . PRO A 1 98 ? -1.371 8.353 -15.860 1.00 81.31 98 PRO A O 1
ATOM 716 N N . THR A 1 99 ? 0.035 6.716 -15.229 1.00 87.12 99 THR A N 1
ATOM 717 C CA . THR A 1 99 ? -0.802 5.583 -15.638 1.00 87.12 99 THR A CA 1
ATOM 718 C C . THR A 1 99 ? -0.864 4.551 -14.516 1.00 87.12 99 THR A C 1
ATOM 720 O O . THR A 1 99 ? 0.153 4.284 -13.870 1.00 87.12 99 THR A O 1
ATOM 723 N N . ALA A 1 100 ? -2.039 3.952 -14.316 1.00 89.19 100 ALA A N 1
ATOM 724 C CA . ALA A 1 100 ? -2.203 2.771 -13.475 1.00 89.19 100 ALA A CA 1
ATOM 725 C C . ALA A 1 100 ? -1.347 1.586 -13.942 1.00 89.19 100 ALA A C 1
ATOM 727 O O . ALA A 1 100 ? -1.088 1.427 -15.137 1.00 89.19 100 ALA A O 1
ATOM 728 N N . ASN A 1 101 ? -0.960 0.726 -12.994 1.00 89.88 101 ASN A N 1
ATOM 729 C CA . ASN A 1 101 ? -0.276 -0.550 -13.250 1.00 89.88 101 ASN A CA 1
ATOM 730 C C . ASN A 1 101 ? 1.017 -0.418 -14.074 1.00 89.88 101 ASN A C 1
ATOM 732 O O . ASN A 1 101 ? 1.401 -1.335 -14.798 1.00 89.88 101 ASN A O 1
ATOM 736 N N . ASN A 1 102 ? 1.686 0.732 -13.979 1.00 91.38 102 ASN A N 1
ATOM 737 C CA . ASN A 1 102 ? 2.901 1.036 -14.723 1.00 91.38 102 ASN A CA 1
ATOM 738 C C . ASN A 1 102 ? 3.937 1.730 -13.827 1.00 91.38 102 ASN A C 1
ATOM 740 O O . ASN A 1 102 ? 3.642 2.177 -12.713 1.00 91.38 102 ASN A O 1
ATOM 744 N N . TYR A 1 103 ? 5.175 1.797 -14.311 1.00 91.56 103 TYR A N 1
ATOM 745 C CA . TYR A 1 103 ? 6.260 2.476 -13.625 1.00 91.56 103 TYR A CA 1
ATOM 746 C C . TYR A 1 103 ? 6.003 3.978 -13.581 1.00 91.56 103 TYR A C 1
ATOM 748 O O . TYR A 1 103 ? 5.637 4.607 -14.577 1.00 91.56 103 TYR A O 1
ATOM 756 N N . CYS A 1 104 ? 6.216 4.567 -12.411 1.00 90.56 104 CYS A N 1
ATOM 757 C CA . CYS A 1 104 ? 6.087 6.000 -12.240 1.00 90.56 104 CYS A CA 1
ATOM 758 C C . CYS A 1 104 ? 7.293 6.719 -12.852 1.00 90.56 104 CYS A C 1
ATOM 760 O O . CYS A 1 104 ? 8.422 6.225 -12.864 1.00 90.56 104 CYS A O 1
ATOM 762 N N . THR A 1 105 ? 7.053 7.939 -13.322 1.00 90.12 105 THR A N 1
ATOM 763 C CA . THR A 1 105 ? 8.104 8.835 -13.829 1.00 90.12 105 THR A CA 1
ATOM 764 C C . THR A 1 105 ? 9.030 9.332 -12.720 1.00 90.12 105 THR A C 1
ATOM 766 O O . THR A 1 105 ? 10.185 9.663 -12.981 1.00 90.12 105 THR A O 1
ATOM 769 N N . PHE A 1 106 ? 8.541 9.352 -11.478 1.00 87.25 106 PHE A N 1
ATOM 770 C CA . PHE A 1 106 ? 9.299 9.751 -10.301 1.00 87.25 106 PHE A CA 1
ATOM 771 C C . PHE A 1 106 ? 8.782 9.031 -9.037 1.00 87.25 106 PHE A C 1
ATOM 773 O O . PHE A 1 106 ? 7.558 8.924 -8.883 1.00 87.25 106 PHE A O 1
ATOM 780 N N . PRO A 1 107 ? 9.673 8.605 -8.115 1.00 86.06 107 PRO A N 1
ATOM 781 C CA . PRO A 1 107 ? 11.133 8.605 -8.225 1.00 86.06 107 PRO A CA 1
ATOM 782 C C . PRO A 1 107 ? 11.647 7.462 -9.108 1.00 86.06 107 PRO A C 1
ATOM 784 O O . PRO A 1 107 ? 11.186 6.325 -9.036 1.00 86.06 107 PRO A O 1
ATOM 787 N N . ARG A 1 108 ? 12.645 7.767 -9.936 1.00 85.06 108 ARG A N 1
ATOM 788 C CA . ARG A 1 108 ? 13.324 6.792 -10.788 1.00 85.06 108 ARG A CA 1
ATOM 789 C C . ARG A 1 108 ? 14.822 7.001 -10.650 1.00 85.06 108 ARG A C 1
ATOM 791 O O . ARG A 1 108 ? 15.317 8.085 -10.945 1.00 85.06 108 ARG A O 1
ATOM 798 N N . THR A 1 109 ? 15.531 5.979 -10.188 1.00 81.81 109 THR A N 1
ATOM 799 C CA . THR A 1 109 ? 16.995 5.991 -10.096 1.00 81.81 109 THR A CA 1
ATOM 800 C C . THR A 1 109 ? 17.568 4.908 -10.995 1.00 81.81 109 THR A C 1
ATOM 802 O O . THR A 1 109 ? 16.831 4.123 -11.596 1.00 81.81 109 THR A O 1
ATOM 805 N N . SER A 1 110 ? 18.894 4.837 -11.081 1.00 79.25 110 SER A N 1
ATOM 806 C CA . SER A 1 110 ? 19.535 3.694 -11.721 1.00 79.25 110 SER A CA 1
ATOM 807 C C . SER A 1 110 ? 19.211 2.395 -10.972 1.00 79.25 110 SER A C 1
ATOM 809 O O . SER A 1 110 ? 19.021 1.377 -11.621 1.00 79.25 110 SER A O 1
ATOM 811 N N . PHE A 1 111 ? 19.114 2.417 -9.635 1.00 78.06 111 PHE A N 1
ATOM 812 C CA . PHE A 1 111 ? 19.032 1.219 -8.779 1.00 78.06 111 PHE A CA 1
ATOM 813 C C . PHE A 1 111 ? 17.618 0.686 -8.557 1.00 78.06 111 PHE A C 1
ATOM 815 O O . PHE A 1 111 ? 17.432 -0.512 -8.344 1.00 78.06 111 PHE A O 1
ATOM 822 N N . TYR A 1 112 ? 16.621 1.566 -8.580 1.00 85.06 112 TYR A N 1
ATOM 823 C CA . TYR A 1 112 ? 15.232 1.183 -8.383 1.00 85.06 112 TYR A CA 1
ATOM 824 C C . TYR A 1 112 ? 14.290 2.056 -9.204 1.00 85.06 112 TYR A C 1
ATOM 826 O O . TYR A 1 112 ? 14.567 3.218 -9.519 1.00 85.06 112 TYR A O 1
ATOM 834 N N . GLN A 1 113 ? 13.131 1.484 -9.495 1.00 88.88 113 GLN A N 1
ATOM 835 C CA . GLN A 1 113 ? 11.983 2.183 -10.050 1.00 88.88 113 GLN A CA 1
ATOM 836 C C . GLN A 1 113 ? 10.778 1.868 -9.175 1.00 88.88 113 GLN A C 1
ATOM 838 O O . GLN A 1 113 ? 10.728 0.816 -8.541 1.00 88.88 113 GLN A O 1
ATOM 843 N N . VAL A 1 114 ? 9.809 2.768 -9.115 1.00 90.69 114 VAL A N 1
ATOM 844 C CA . VAL A 1 114 ? 8.553 2.492 -8.418 1.00 90.69 114 VAL A CA 1
ATOM 845 C C . VAL A 1 114 ? 7.464 2.159 -9.427 1.00 90.69 114 VAL A C 1
ATOM 847 O O . VAL A 1 114 ? 7.315 2.843 -10.438 1.00 90.69 114 VAL A O 1
ATOM 850 N N . LEU A 1 115 ? 6.720 1.093 -9.165 1.00 92.12 115 LEU A N 1
ATOM 851 C CA . LEU A 1 115 ? 5.525 0.730 -9.910 1.00 92.12 115 LEU A CA 1
ATOM 852 C C . LEU A 1 115 ? 4.306 1.125 -9.087 1.00 92.12 115 LEU A C 1
ATOM 854 O O . LEU A 1 115 ? 4.256 0.836 -7.892 1.00 92.12 115 LEU A O 1
ATOM 858 N N . CYS A 1 116 ? 3.317 1.735 -9.725 1.00 92.12 116 CYS A N 1
ATOM 859 C CA . CYS A 1 116 ? 2.014 1.860 -9.104 1.00 92.12 116 CYS A CA 1
ATOM 860 C C . CYS A 1 116 ? 1.128 0.659 -9.436 1.00 92.12 116 CYS A C 1
ATOM 862 O O . CYS A 1 116 ? 1.059 0.244 -10.590 1.00 92.12 116 CYS A O 1
ATOM 864 N N . VAL A 1 117 ? 0.424 0.145 -8.433 1.00 93.19 117 VAL A N 1
ATOM 865 C CA . VAL A 1 117 ? -0.639 -0.848 -8.568 1.00 93.19 117 VAL A CA 1
ATOM 866 C C . VAL A 1 117 ? -1.965 -0.165 -8.263 1.00 93.19 117 VAL A C 1
ATOM 868 O O . VAL A 1 117 ? -2.163 0.343 -7.157 1.00 93.19 117 VAL A O 1
ATOM 871 N N . ASP A 1 118 ? -2.857 -0.169 -9.247 1.00 92.25 118 ASP A N 1
ATOM 872 C CA . ASP A 1 118 ? -4.204 0.382 -9.118 1.00 92.25 118 ASP A CA 1
ATOM 873 C C . ASP A 1 118 ? -5.086 -0.610 -8.348 1.00 92.25 118 ASP A C 1
ATOM 875 O O . ASP A 1 118 ? -5.391 -1.710 -8.819 1.00 92.25 118 ASP A O 1
ATOM 879 N N . GLY A 1 119 ? -5.458 -0.229 -7.125 1.00 89.50 119 GLY A N 1
ATOM 880 C CA . GLY A 1 119 ? -6.255 -1.066 -6.233 1.00 89.50 119 GLY A CA 1
ATOM 881 C C . GLY A 1 119 ? -7.752 -0.762 -6.259 1.00 89.50 119 GLY A C 1
ATOM 882 O O . GLY A 1 119 ? -8.517 -1.457 -5.581 1.00 89.50 119 GLY A O 1
ATOM 883 N N . ASN A 1 120 ? -8.191 0.279 -6.971 1.00 89.88 120 ASN A N 1
ATOM 884 C CA . ASN A 1 120 ? -9.603 0.655 -7.069 1.00 89.88 120 ASN A CA 1
ATOM 885 C C . ASN A 1 120 ? -10.196 0.442 -8.477 1.00 89.88 120 ASN A C 1
ATOM 887 O O . ASN A 1 120 ? -11.422 0.423 -8.598 1.00 89.88 120 ASN A O 1
ATOM 891 N N . GLY A 1 121 ? -9.356 0.204 -9.484 1.00 88.81 121 GLY A N 1
ATOM 892 C CA . GLY A 1 121 ? -9.724 -0.054 -10.871 1.00 88.81 121 GLY A CA 1
ATOM 893 C C . GLY A 1 121 ? -10.113 1.199 -11.657 1.00 88.81 121 GLY A C 1
ATOM 894 O O . GLY A 1 121 ? -10.832 1.074 -12.649 1.00 88.81 121 GLY A O 1
ATOM 895 N N . ASP A 1 122 ? -9.715 2.395 -11.217 1.00 89.19 122 ASP A N 1
ATOM 896 C CA . ASP A 1 122 ? -10.059 3.657 -11.884 1.00 89.19 122 ASP A CA 1
ATOM 897 C C . ASP A 1 122 ? -9.085 4.053 -13.011 1.00 89.19 122 ASP A C 1
ATOM 899 O O . ASP A 1 122 ? -9.299 5.056 -13.705 1.00 89.19 122 ASP A O 1
ATOM 903 N N . GLY A 1 123 ? -8.039 3.249 -13.235 1.00 87.50 123 GLY A N 1
ATOM 904 C CA . GLY A 1 123 ? -7.037 3.469 -14.272 1.00 87.50 123 GLY A CA 1
ATOM 905 C C . GLY A 1 123 ? -6.047 4.588 -13.941 1.00 87.50 123 GLY A C 1
ATOM 906 O O . GLY A 1 123 ? -5.261 4.990 -14.807 1.00 87.50 123 GLY A O 1
ATOM 907 N N . LYS A 1 124 ? -6.057 5.092 -12.705 1.00 87.56 124 LYS A N 1
ATOM 908 C CA . LYS A 1 124 ? -5.175 6.144 -12.208 1.00 87.56 124 LYS A CA 1
ATOM 909 C C . LYS A 1 124 ? -4.448 5.671 -10.953 1.00 87.56 124 LYS A C 1
ATOM 911 O O . LYS A 1 124 ? -4.705 4.616 -10.397 1.00 87.56 124 LYS A O 1
ATOM 916 N N . CYS A 1 125 ? -3.459 6.467 -10.569 1.00 87.69 125 CYS A N 1
ATOM 917 C CA . CYS A 1 125 ? -2.686 6.270 -9.358 1.00 87.69 125 CYS A CA 1
ATOM 918 C C . CYS A 1 125 ? -2.576 7.601 -8.643 1.00 87.69 125 CYS A C 1
ATOM 920 O O . CYS A 1 125 ? -1.816 8.478 -9.060 1.00 87.69 125 CYS A O 1
ATOM 922 N N . THR A 1 126 ? -3.380 7.776 -7.600 1.00 84.94 126 THR A N 1
ATOM 923 C CA . THR A 1 126 ? -3.520 9.061 -6.915 1.00 84.94 126 THR A CA 1
ATOM 924 C C . THR A 1 126 ? -3.070 8.972 -5.459 1.00 84.94 126 THR A C 1
ATOM 926 O O . THR A 1 126 ? -3.344 7.987 -4.782 1.00 84.94 126 THR A O 1
ATOM 929 N N . PRO A 1 127 ? -2.402 10.010 -4.925 1.00 79.25 127 PRO A N 1
ATOM 930 C CA . PRO A 1 127 ? -1.930 9.994 -3.540 1.00 79.25 127 PRO A CA 1
ATOM 931 C C . PRO A 1 127 ? -3.069 10.065 -2.509 1.00 79.25 127 PRO A C 1
ATOM 933 O O . PRO A 1 127 ? -2.855 9.766 -1.338 1.00 79.25 127 PRO A O 1
ATOM 936 N N . GLU A 1 128 ? -4.268 10.480 -2.923 1.00 82.75 128 GLU A N 1
ATOM 937 C CA . GLU A 1 128 ? -5.452 10.576 -2.061 1.00 82.75 128 GLU A CA 1
ATOM 938 C C . GLU A 1 128 ? -6.185 9.233 -1.921 1.00 82.75 128 GLU A C 1
ATOM 940 O O . GLU A 1 128 ? -6.970 9.037 -0.990 1.00 82.75 128 GLU A O 1
ATOM 945 N N . GLN A 1 129 ? -5.915 8.284 -2.820 1.00 87.62 129 GLN A N 1
ATOM 946 C CA . GLN A 1 129 ? -6.530 6.970 -2.813 1.00 87.62 129 GLN A CA 1
ATOM 947 C C . GLN A 1 129 ? -5.675 5.978 -2.022 1.00 87.62 129 GLN A C 1
ATOM 949 O O . GLN A 1 129 ? -4.616 5.544 -2.453 1.00 87.62 129 GLN A O 1
ATOM 954 N N . PHE A 1 130 ? -6.181 5.534 -0.873 1.00 86.56 130 PHE A N 1
ATOM 955 C CA . PHE A 1 130 ? -5.470 4.584 -0.009 1.00 86.56 130 PHE A CA 1
ATOM 956 C C . PHE A 1 130 ? -5.392 3.156 -0.572 1.00 86.56 130 PHE A C 1
ATOM 958 O O . PHE A 1 130 ? -4.724 2.311 0.023 1.00 86.56 130 PHE A O 1
ATOM 965 N N . LYS A 1 131 ? -6.142 2.849 -1.637 1.00 91.19 131 LYS A N 1
ATOM 966 C CA . LYS A 1 131 ? -6.078 1.558 -2.335 1.00 91.19 131 LYS A CA 1
ATOM 967 C C . LYS A 1 131 ? -4.966 1.505 -3.379 1.00 91.19 131 LYS A C 1
ATOM 969 O O . LYS A 1 131 ? -4.543 0.400 -3.705 1.00 91.19 131 LYS A O 1
ATOM 974 N N . ASP A 1 132 ? -4.493 2.654 -3.851 1.00 90.88 132 ASP A N 1
ATOM 975 C CA . ASP A 1 132 ? -3.414 2.727 -4.829 1.00 90.88 132 ASP A CA 1
ATOM 976 C C . ASP A 1 132 ? -2.101 2.528 -4.084 1.00 90.88 132 ASP A C 1
ATOM 978 O O . ASP A 1 132 ? -1.773 3.253 -3.142 1.00 90.88 132 ASP A O 1
ATOM 982 N N . MET A 1 133 ? -1.367 1.493 -4.473 1.00 91.62 133 MET A N 1
ATOM 983 C CA . MET A 1 133 ? -0.170 1.067 -3.760 1.00 91.62 133 MET A CA 1
ATOM 984 C C . MET A 1 133 ? 1.058 1.256 -4.630 1.00 91.62 133 MET A C 1
ATOM 986 O O . MET A 1 133 ? 1.037 1.007 -5.833 1.00 91.62 133 MET A O 1
ATOM 990 N N . ILE A 1 134 ? 2.158 1.655 -4.001 1.00 91.19 134 ILE A N 1
ATOM 991 C CA . ILE A 1 134 ? 3.448 1.795 -4.665 1.00 91.19 134 ILE A CA 1
ATOM 992 C C . ILE A 1 134 ? 4.337 0.617 -4.283 1.00 91.19 134 ILE A C 1
ATOM 994 O O . ILE A 1 134 ? 4.535 0.327 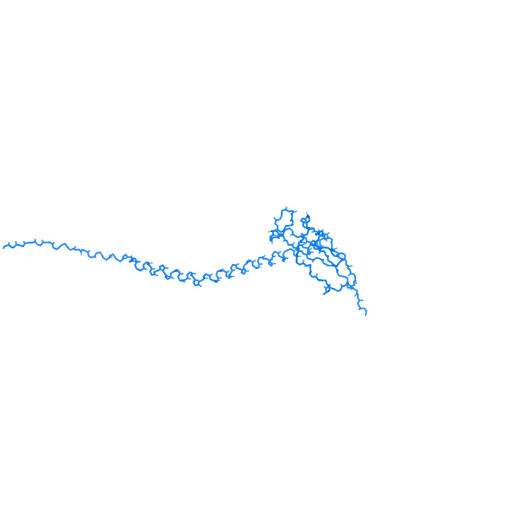-3.103 1.00 91.19 134 ILE A O 1
ATOM 998 N N . VAL A 1 135 ? 4.899 -0.042 -5.290 1.00 92.19 135 VAL A N 1
ATOM 999 C CA . VAL A 1 135 ? 5.858 -1.132 -5.137 1.00 92.19 135 VAL A CA 1
ATOM 1000 C C . VAL A 1 135 ? 7.223 -0.649 -5.606 1.00 92.19 135 VAL A C 1
ATOM 1002 O O . VAL A 1 135 ? 7.393 -0.249 -6.757 1.00 92.19 135 VAL A O 1
ATOM 1005 N N . GLN A 1 136 ? 8.217 -0.695 -4.722 1.00 90.12 136 GLN A N 1
ATOM 1006 C CA . GLN A 1 136 ? 9.605 -0.471 -5.111 1.00 90.12 136 GLN A CA 1
ATOM 1007 C C . GLN A 1 136 ? 10.136 -1.718 -5.822 1.00 90.12 136 GLN A C 1
ATOM 1009 O O . GLN A 1 136 ? 10.242 -2.794 -5.237 1.00 90.12 136 GLN A O 1
ATOM 1014 N N . ALA A 1 137 ? 10.496 -1.550 -7.086 1.00 88.44 137 ALA A N 1
ATOM 1015 C CA . ALA A 1 137 ? 11.119 -2.562 -7.911 1.00 88.44 137 ALA A CA 1
ATOM 1016 C C . ALA A 1 137 ? 12.630 -2.312 -7.989 1.00 88.44 137 ALA A C 1
ATOM 1018 O O . ALA A 1 137 ? 13.068 -1.231 -8.387 1.00 88.44 137 ALA A O 1
ATOM 1019 N N . SER A 1 138 ? 13.431 -3.326 -7.670 1.00 82.94 138 SER A N 1
ATOM 1020 C CA . SER A 1 138 ? 14.882 -3.314 -7.862 1.00 82.94 138 SER A CA 1
ATOM 1021 C C . SER A 1 138 ? 15.351 -4.600 -8.535 1.00 82.94 138 SER A C 1
ATOM 1023 O O . SER A 1 138 ? 14.777 -5.675 -8.350 1.00 82.94 138 SER A O 1
ATOM 1025 N N . GLY A 1 139 ? 16.385 -4.466 -9.358 1.00 72.44 139 GLY A N 1
ATOM 1026 C CA . GLY A 1 139 ? 17.042 -5.571 -10.037 1.00 72.44 139 GLY A CA 1
ATOM 1027 C C . GLY A 1 139 ? 18.425 -5.814 -9.441 1.00 72.44 139 GLY A C 1
ATOM 1028 O O . GLY A 1 139 ? 19.219 -4.880 -9.361 1.00 72.44 139 GLY A O 1
ATOM 1029 N N . TYR A 1 140 ? 18.738 -7.052 -9.049 1.00 70.62 140 TYR A N 1
ATOM 1030 C CA . TYR A 1 140 ? 20.067 -7.432 -8.563 1.00 70.62 140 TYR A CA 1
ATOM 1031 C C . TYR A 1 140 ? 20.601 -8.670 -9.288 1.00 70.62 140 TYR A C 1
ATOM 1033 O O . TYR A 1 140 ? 19.960 -9.721 -9.290 1.00 70.62 140 TYR A O 1
ATOM 1041 N N . GLN A 1 141 ? 21.800 -8.549 -9.860 1.00 67.25 141 GLN A N 1
ATOM 1042 C CA . GLN A 1 141 ? 22.564 -9.679 -10.378 1.00 67.25 141 GLN A CA 1
ATOM 1043 C C . GLN A 1 141 ? 23.589 -10.096 -9.320 1.00 67.25 141 GLN A C 1
ATOM 1045 O O . GLN A 1 141 ? 24.466 -9.309 -8.968 1.00 67.25 141 GLN A O 1
ATOM 1050 N N . ARG A 1 142 ? 23.522 -11.343 -8.840 1.00 61.69 142 ARG A N 1
ATOM 1051 C CA . ARG A 1 142 ? 24.623 -11.929 -8.063 1.00 61.69 142 ARG A CA 1
ATOM 1052 C C . ARG A 1 142 ? 25.789 -12.175 -9.013 1.00 61.69 142 ARG A C 1
ATOM 1054 O O . ARG A 1 142 ? 25.761 -13.134 -9.781 1.00 61.69 142 ARG A O 1
ATOM 1061 N N . THR A 1 143 ? 26.808 -11.326 -8.980 1.00 65.25 143 THR A N 1
ATOM 1062 C CA . THR A 1 143 ? 28.128 -11.752 -9.443 1.00 65.25 143 THR A CA 1
ATOM 1063 C C . THR A 1 143 ? 28.590 -12.834 -8.474 1.00 65.25 143 THR A C 1
ATOM 1065 O O . THR A 1 143 ? 28.648 -12.612 -7.266 1.00 65.25 143 THR A O 1
ATOM 1068 N N . ASN A 1 144 ? 28.806 -14.050 -8.976 1.00 58.91 144 ASN A N 1
ATOM 1069 C CA . ASN A 1 144 ? 29.407 -15.106 -8.169 1.00 58.91 144 ASN A CA 1
ATOM 1070 C C . ASN A 1 144 ? 30.765 -14.593 -7.683 1.00 58.91 144 ASN A C 1
ATOM 1072 O O . ASN A 1 144 ? 31.657 -14.349 -8.493 1.00 58.91 144 ASN A O 1
ATOM 1076 N N . VAL A 1 145 ? 30.886 -14.391 -6.373 1.00 57.16 145 VAL A N 1
ATOM 1077 C CA . VAL A 1 145 ? 32.176 -14.200 -5.718 1.00 57.16 145 VAL A CA 1
ATOM 1078 C C . VAL A 1 145 ? 32.861 -15.562 -5.780 1.00 57.16 145 VAL A C 1
ATOM 1080 O O . VAL A 1 145 ? 32.410 -16.501 -5.126 1.00 57.16 145 VAL A O 1
ATOM 1083 N N . THR A 1 146 ? 33.853 -15.680 -6.663 1.00 41.78 146 THR A N 1
ATOM 1084 C CA . THR A 1 146 ? 34.858 -16.756 -6.651 1.00 41.78 146 THR A CA 1
ATOM 1085 C C . THR A 1 146 ? 35.625 -16.769 -5.344 1.00 41.78 146 THR A C 1
ATOM 1087 O O . THR A 1 146 ? 35.973 -15.656 -4.885 1.00 41.78 146 THR A O 1
#

Radius of gyration: 34.32 Å; chains: 1; bounding box: 112×30×84 Å

Sequence (146 aa):
MSQHSQQQLSTQSSQSGFTIIESLLALMVVAALLVAISPVLVLATANRVQAKRVELATNAAKAYIDGVRSGTIVPPPLNVTTPLTNIDAPSAGRFSCPTANNYCTFPRTSFYQVLCVDGNGDGKCTPEQFKDMIVQASGYQRTNVT